Protein AF-A0A478FQE0-F1 (afdb_monomer_lite)

Foldseek 3Di:
DDPVVVVVLVVLQVVLVVLLVVLVVLLVVLVVLLVCCVPLVDQPPPDLVVLVVQLVVLVVLLVVLVVQLVVLVVVVVVPPDPDDDSSSVSSNSNSVSSNVSSVSSNVSSVVSNVSNVVLCVVCVVVVHDSVVSSVPPRRPPPDDD

Structure (mmCIF, N/CA/C/O backbone):
data_AF-A0A478FQE0-F1
#
_entry.id   AF-A0A478FQE0-F1
#
loop_
_atom_site.group_PDB
_atom_site.id
_atom_site.type_symbol
_atom_site.label_atom_id
_atom_site.label_alt_id
_atom_site.label_comp_id
_atom_site.label_asym_id
_atom_site.label_entity_id
_atom_site.label_seq_id
_atom_site.pdbx_PDB_ins_code
_atom_site.Cartn_x
_atom_site.Cartn_y
_atom_site.Cartn_z
_atom_site.occupancy
_atom_site.B_iso_or_equiv
_atom_site.auth_seq_id
_atom_site.auth_comp_id
_atom_site.auth_asym_id
_atom_site.auth_atom_id
_atom_site.pdbx_PDB_model_num
ATOM 1 N N . MET A 1 1 ? 17.174 6.474 -39.239 1.00 52.34 1 MET A N 1
ATOM 2 C CA . MET A 1 1 ? 16.495 5.944 -38.035 1.00 52.34 1 MET A CA 1
ATOM 3 C C . MET A 1 1 ? 15.071 5.594 -38.456 1.00 52.34 1 MET A C 1
ATOM 5 O O . MET A 1 1 ? 14.433 6.445 -39.059 1.00 52.34 1 MET A O 1
ATOM 9 N N . SER A 1 2 ? 14.635 4.338 -38.310 1.00 52.94 2 SER A N 1
ATOM 10 C CA . SER A 1 2 ? 13.333 3.867 -38.825 1.00 52.94 2 SER A CA 1
ATOM 11 C C . SER A 1 2 ? 12.173 4.493 -38.040 1.00 52.94 2 SER A C 1
ATOM 13 O O . SER A 1 2 ? 12.250 4.564 -36.816 1.00 52.94 2 SER A O 1
ATOM 15 N N . THR A 1 3 ? 11.093 4.897 -38.715 1.00 58.12 3 THR A N 1
ATOM 16 C CA . THR A 1 3 ? 9.843 5.413 -38.113 1.00 58.12 3 THR A CA 1
ATOM 17 C C . THR A 1 3 ? 9.246 4.474 -37.055 1.00 58.12 3 THR A C 1
ATOM 19 O O . THR A 1 3 ? 8.588 4.936 -36.124 1.00 58.12 3 THR A O 1
ATOM 22 N N . ALA A 1 4 ? 9.531 3.170 -37.142 1.00 58.75 4 ALA A N 1
ATOM 23 C CA . ALA A 1 4 ? 9.143 2.178 -36.139 1.00 58.75 4 ALA A CA 1
ATOM 24 C C . ALA A 1 4 ? 9.823 2.396 -34.771 1.00 58.75 4 ALA A C 1
ATOM 26 O O . ALA A 1 4 ? 9.200 2.163 -33.736 1.00 58.75 4 ALA A O 1
ATOM 27 N N . ASN A 1 5 ? 11.065 2.896 -34.748 1.00 62.12 5 ASN A N 1
ATOM 28 C CA . ASN A 1 5 ? 11.788 3.162 -33.499 1.00 62.12 5 ASN A CA 1
ATOM 29 C C . ASN A 1 5 ? 11.197 4.374 -32.766 1.00 62.12 5 ASN A C 1
ATOM 31 O O . ASN A 1 5 ? 11.048 4.342 -31.550 1.00 62.12 5 ASN A O 1
ATOM 35 N N . THR A 1 6 ? 10.771 5.402 -33.505 1.00 69.38 6 THR A N 1
ATOM 36 C CA . THR A 1 6 ? 10.147 6.603 -32.931 1.00 69.38 6 THR A CA 1
ATOM 37 C C . THR A 1 6 ? 8.767 6.304 -32.338 1.00 69.38 6 THR A C 1
ATOM 39 O O . THR A 1 6 ? 8.437 6.796 -31.262 1.00 69.38 6 THR A O 1
ATOM 42 N N . ALA A 1 7 ? 7.964 5.457 -32.992 1.00 71.75 7 ALA A N 1
ATOM 43 C CA . ALA A 1 7 ? 6.661 5.049 -32.465 1.00 71.75 7 ALA A CA 1
ATOM 44 C C . ALA A 1 7 ? 6.789 4.242 -31.159 1.00 71.75 7 ALA A C 1
ATOM 46 O O . ALA A 1 7 ? 6.052 4.490 -30.206 1.00 71.75 7 ALA A O 1
ATOM 47 N N . ALA A 1 8 ? 7.752 3.317 -31.090 1.00 69.19 8 ALA A N 1
ATOM 48 C CA . ALA A 1 8 ? 8.017 2.527 -29.889 1.00 69.19 8 ALA A CA 1
ATOM 49 C C . ALA A 1 8 ? 8.495 3.393 -28.708 1.00 69.19 8 ALA A C 1
ATOM 51 O O . ALA A 1 8 ? 8.046 3.198 -27.579 1.00 69.19 8 ALA A O 1
ATOM 52 N N . GLU A 1 9 ? 9.356 4.381 -28.962 1.00 69.12 9 GLU A N 1
ATOM 53 C CA . GLU A 1 9 ? 9.826 5.326 -27.940 1.00 69.12 9 GLU A CA 1
ATOM 54 C C . GLU A 1 9 ? 8.681 6.185 -27.384 1.00 69.12 9 GLU A C 1
ATOM 56 O O . GLU A 1 9 ? 8.522 6.293 -26.166 1.00 69.12 9 GLU A O 1
ATOM 61 N N . VAL A 1 10 ? 7.826 6.733 -28.256 1.00 77.19 10 VAL A N 1
ATOM 62 C CA . VAL A 1 10 ? 6.657 7.532 -27.846 1.00 77.19 10 VAL A CA 1
ATOM 63 C C . VAL A 1 10 ? 5.679 6.703 -27.010 1.00 77.19 10 VAL A C 1
ATOM 65 O O . VAL A 1 10 ? 5.227 7.166 -25.961 1.00 77.19 10 VAL A O 1
ATOM 68 N N . LEU A 1 11 ? 5.388 5.463 -27.416 1.00 76.56 11 LEU A N 1
ATOM 69 C CA . LEU A 1 11 ? 4.536 4.553 -26.642 1.00 76.56 11 LEU A CA 1
ATOM 70 C C . LEU A 1 11 ? 5.146 4.216 -25.275 1.00 76.56 11 LEU A C 1
ATOM 72 O O . LEU A 1 11 ? 4.424 4.178 -24.279 1.00 76.56 11 LEU A O 1
ATOM 76 N N . GLY A 1 12 ? 6.468 4.032 -25.207 1.00 73.31 12 GLY A N 1
ATOM 77 C CA . GLY A 1 12 ? 7.186 3.815 -23.952 1.00 73.31 12 GLY A CA 1
ATOM 78 C C . GLY A 1 12 ? 7.024 4.986 -22.981 1.00 73.31 12 GLY A C 1
ATOM 79 O O . GLY A 1 12 ? 6.656 4.782 -21.825 1.00 73.31 12 GLY A O 1
ATOM 80 N N . HIS A 1 13 ? 7.220 6.221 -23.449 1.00 77.38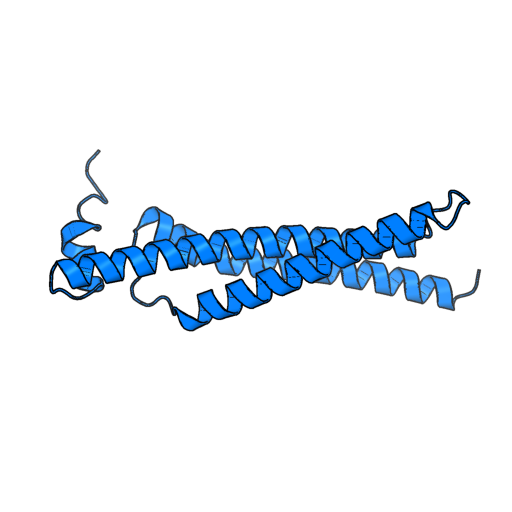 13 HIS A N 1
ATOM 81 C CA . HIS A 1 13 ? 7.037 7.418 -22.622 1.00 77.38 13 HIS A CA 1
ATOM 82 C C . HIS A 1 13 ? 5.583 7.618 -22.174 1.00 77.38 13 HIS A C 1
ATOM 84 O O . HIS A 1 13 ? 5.349 7.947 -21.009 1.00 77.38 13 HIS A O 1
ATOM 90 N N . LEU A 1 14 ? 4.610 7.376 -23.059 1.00 81.81 14 LEU A N 1
ATOM 91 C CA . LEU A 1 14 ? 3.185 7.436 -22.718 1.00 81.81 14 LEU A CA 1
ATOM 92 C C . LEU A 1 14 ? 2.816 6.397 -21.655 1.00 81.81 14 LEU A C 1
ATOM 94 O O . LEU A 1 14 ? 2.142 6.735 -20.684 1.00 81.81 14 LEU A O 1
ATOM 98 N N . SER A 1 15 ? 3.300 5.161 -21.790 1.00 79.00 15 SER A N 1
ATOM 99 C CA . SER A 1 15 ? 3.075 4.096 -20.808 1.00 79.00 15 SER A CA 1
ATOM 100 C C . SER A 1 15 ? 3.641 4.460 -19.433 1.00 79.00 15 SER A C 1
ATOM 102 O O . SER A 1 15 ? 2.952 4.315 -18.419 1.00 79.00 15 SER A O 1
ATOM 104 N N . THR A 1 16 ? 4.869 4.990 -19.376 1.00 80.56 16 THR A N 1
ATOM 105 C CA . THR A 1 16 ? 5.467 5.468 -18.120 1.00 80.56 16 THR A CA 1
ATOM 106 C C . THR A 1 16 ? 4.647 6.611 -17.521 1.00 80.56 16 THR A C 1
ATOM 108 O O . THR A 1 16 ? 4.328 6.570 -16.334 1.00 80.56 16 THR A O 1
ATOM 111 N N . GLY A 1 17 ? 4.237 7.595 -18.329 1.00 81.00 17 GLY A N 1
ATOM 112 C CA . GLY A 1 17 ? 3.415 8.721 -17.875 1.00 81.00 17 GLY A CA 1
ATOM 113 C C . GLY A 1 17 ? 2.061 8.285 -17.306 1.00 81.00 17 GLY A C 1
ATOM 114 O O . GLY A 1 17 ? 1.691 8.693 -16.206 1.00 81.00 17 GLY A O 1
ATOM 115 N N . LEU A 1 18 ? 1.350 7.396 -18.003 1.00 86.44 18 LEU A N 1
ATOM 116 C CA . LEU A 1 18 ? 0.084 6.830 -17.527 1.00 86.44 18 LEU A CA 1
ATOM 117 C C . LEU A 1 18 ? 0.269 6.017 -16.242 1.00 86.44 18 LEU A C 1
ATOM 119 O O . LEU A 1 18 ? -0.556 6.115 -15.335 1.00 86.44 18 LEU A O 1
ATOM 123 N N . SER A 1 19 ? 1.371 5.272 -16.128 1.00 82.62 19 SER A N 1
ATOM 124 C CA . SER A 1 19 ? 1.697 4.510 -14.918 1.00 82.62 19 SER A CA 1
ATOM 125 C C . SER A 1 19 ? 1.933 5.425 -13.715 1.00 82.62 19 SER A C 1
ATOM 127 O O . SER A 1 19 ? 1.460 5.120 -12.624 1.00 82.62 19 SER A O 1
ATOM 129 N N . VAL A 1 20 ? 2.596 6.573 -13.905 1.00 84.25 20 VAL A N 1
ATOM 130 C CA . VAL A 1 20 ? 2.787 7.596 -12.858 1.00 84.25 20 VAL A CA 1
ATOM 131 C C . VAL A 1 20 ? 1.452 8.211 -12.430 1.00 84.25 20 VAL A C 1
ATOM 133 O O . VAL A 1 20 ? 1.199 8.361 -11.236 1.00 84.25 20 VAL A O 1
ATOM 136 N N . ILE A 1 21 ? 0.569 8.533 -13.377 1.00 87.94 21 ILE A N 1
ATOM 137 C CA . ILE A 1 21 ? -0.759 9.079 -13.061 1.00 87.94 21 ILE A CA 1
ATOM 138 C C . ILE A 1 21 ? -1.587 8.053 -12.277 1.00 87.94 21 ILE A C 1
ATOM 140 O O . ILE A 1 21 ? -2.138 8.380 -11.226 1.00 87.94 21 ILE A O 1
ATOM 144 N N . ALA A 1 22 ? -1.626 6.800 -12.740 1.00 85.69 22 ALA A N 1
ATOM 145 C CA . ALA A 1 22 ? -2.315 5.713 -12.047 1.00 85.69 22 ALA A CA 1
ATOM 146 C C . ALA A 1 22 ? -1.767 5.515 -10.627 1.00 85.69 22 ALA A C 1
ATOM 148 O O . ALA A 1 22 ? -2.530 5.378 -9.674 1.00 85.69 22 ALA A O 1
ATOM 149 N N . ALA A 1 23 ? -0.448 5.578 -10.469 1.00 84.06 23 ALA A N 1
ATOM 150 C CA . ALA A 1 23 ? 0.235 5.526 -9.187 1.00 84.06 23 ALA A CA 1
ATOM 151 C C . ALA A 1 23 ? -0.204 6.631 -8.214 1.00 84.06 23 ALA A C 1
ATOM 153 O O . ALA A 1 23 ? -0.504 6.343 -7.054 1.00 84.06 23 ALA A O 1
ATOM 154 N N . ILE A 1 24 ? -0.273 7.883 -8.675 1.00 86.31 24 ILE A N 1
ATOM 155 C CA . ILE A 1 24 ? -0.728 9.018 -7.858 1.00 86.31 24 ILE A CA 1
ATOM 156 C C . ILE A 1 24 ? -2.179 8.809 -7.414 1.00 86.31 24 ILE A C 1
ATOM 158 O O . ILE A 1 24 ? -2.493 9.024 -6.244 1.00 86.31 24 ILE A O 1
ATOM 162 N N . ILE A 1 25 ? -3.049 8.350 -8.318 1.00 88.19 25 ILE A N 1
ATOM 163 C CA . ILE A 1 25 ? -4.458 8.070 -8.012 1.00 88.19 25 ILE A CA 1
ATOM 164 C C . ILE A 1 25 ? -4.575 6.945 -6.978 1.00 88.19 25 ILE A C 1
ATOM 166 O O . ILE A 1 25 ? -5.313 7.086 -6.005 1.00 88.19 25 ILE A O 1
ATOM 170 N N . LEU A 1 26 ? -3.823 5.855 -7.149 1.00 84.44 26 LEU A N 1
ATOM 171 C CA . LEU A 1 26 ? -3.826 4.721 -6.223 1.00 84.44 26 LEU A CA 1
ATOM 172 C C . LEU A 1 26 ? -3.341 5.128 -4.829 1.00 84.44 26 LEU A C 1
ATOM 174 O O . LEU A 1 26 ? -4.002 4.805 -3.846 1.00 84.44 26 LEU A O 1
ATOM 178 N N . ILE A 1 27 ? -2.247 5.890 -4.724 1.00 84.75 27 ILE A N 1
ATOM 179 C CA . ILE A 1 27 ? -1.800 6.439 -3.433 1.00 84.75 27 ILE A CA 1
ATOM 180 C C . ILE A 1 27 ? -2.882 7.357 -2.856 1.00 84.75 27 ILE A C 1
ATOM 182 O O . ILE A 1 27 ? -3.234 7.225 -1.685 1.00 84.75 27 ILE A O 1
ATOM 186 N N . GLY A 1 28 ? -3.447 8.245 -3.676 1.00 85.00 28 GLY A N 1
ATOM 187 C CA . GLY A 1 28 ? -4.522 9.154 -3.290 1.00 85.00 28 GLY A CA 1
ATOM 188 C C . GLY A 1 28 ? -5.745 8.435 -2.720 1.00 85.00 28 GLY A C 1
ATOM 189 O O . GLY A 1 28 ? -6.315 8.911 -1.746 1.00 85.00 28 GLY A O 1
ATOM 190 N N . ALA A 1 29 ? -6.102 7.263 -3.247 1.00 85.50 29 ALA A N 1
ATOM 191 C CA . ALA A 1 29 ? -7.205 6.446 -2.741 1.00 85.50 29 ALA A CA 1
ATOM 192 C C . ALA A 1 29 ? -6.907 5.793 -1.376 1.00 85.50 29 ALA A C 1
ATOM 194 O O . ALA A 1 29 ? -7.826 5.547 -0.596 1.00 85.50 29 ALA A O 1
ATOM 195 N N . LEU A 1 30 ? -5.634 5.539 -1.057 1.00 85.06 30 LEU A N 1
ATOM 196 C CA . LEU A 1 30 ? -5.209 4.939 0.215 1.00 85.06 30 LEU A CA 1
ATOM 197 C C . LEU A 1 30 ? -5.029 5.969 1.337 1.00 85.06 30 LEU A C 1
ATOM 199 O O . LEU A 1 30 ? -5.063 5.613 2.517 1.00 85.06 30 LEU A O 1
ATOM 203 N N . LEU A 1 31 ? -4.830 7.244 0.994 1.00 87.94 31 LEU A N 1
ATOM 204 C CA . LEU A 1 31 ? -4.605 8.305 1.976 1.00 87.94 31 LEU A CA 1
ATOM 205 C C . LEU A 1 31 ? -5.814 8.567 2.894 1.00 87.94 31 LEU A C 1
ATOM 207 O O . LEU A 1 31 ? -5.580 8.672 4.099 1.00 87.94 31 LEU A O 1
ATOM 211 N N . PRO A 1 32 ? -7.075 8.653 2.417 1.00 88.19 32 PRO A N 1
ATOM 212 C CA . PRO A 1 32 ? -8.231 8.858 3.289 1.00 88.19 32 PRO A CA 1
ATOM 213 C C . PRO A 1 32 ? -8.358 7.808 4.404 1.00 88.19 32 PRO A C 1
ATOM 215 O O . PRO A 1 32 ? -8.276 8.205 5.567 1.00 88.19 32 PRO A O 1
ATOM 218 N N . PRO A 1 33 ? -8.427 6.485 4.122 1.00 85.25 33 PRO A N 1
ATOM 219 C CA . PRO A 1 33 ? -8.536 5.491 5.191 1.00 85.25 33 PRO A CA 1
ATOM 220 C C . PRO A 1 33 ? -7.309 5.498 6.111 1.00 85.25 33 PRO A C 1
ATOM 222 O O . PRO A 1 33 ? -7.438 5.297 7.318 1.00 85.25 33 PRO A O 1
ATOM 225 N N . TYR A 1 34 ? -6.116 5.790 5.585 1.00 88.88 34 TYR A N 1
ATOM 226 C CA . TYR A 1 34 ? -4.924 5.968 6.411 1.00 88.88 34 TYR A CA 1
ATOM 227 C C . TYR A 1 34 ? -5.055 7.137 7.393 1.00 88.88 34 TYR A C 1
ATOM 229 O O . TYR A 1 34 ? -4.773 6.973 8.582 1.00 88.88 34 TYR A O 1
ATOM 237 N N . PHE A 1 35 ? -5.463 8.319 6.924 1.00 88.62 35 PHE A N 1
ATOM 238 C CA . PHE A 1 35 ? -5.608 9.497 7.776 1.00 88.62 35 PHE A CA 1
ATOM 239 C C . PHE A 1 35 ? -6.752 9.343 8.772 1.00 88.62 35 PHE A C 1
ATOM 241 O O . PHE A 1 35 ? -6.583 9.745 9.928 1.00 88.62 35 PHE A O 1
ATOM 248 N N . ASP A 1 36 ? -7.849 8.709 8.368 1.00 86.19 36 ASP A N 1
ATOM 249 C CA . ASP A 1 36 ? -8.971 8.399 9.246 1.00 86.19 36 ASP A CA 1
ATOM 250 C C . ASP A 1 36 ? -8.517 7.483 10.379 1.00 86.19 36 ASP A C 1
ATOM 252 O O . ASP A 1 36 ? -8.647 7.851 11.548 1.00 86.19 36 ASP A O 1
ATOM 256 N N . VAL A 1 37 ? -7.862 6.359 10.073 1.00 88.81 37 VAL A N 1
ATOM 257 C CA . VAL A 1 37 ? -7.316 5.442 11.089 1.00 88.81 37 VAL A CA 1
ATOM 258 C C . VAL A 1 37 ? -6.251 6.132 11.939 1.00 88.81 37 VAL A C 1
ATOM 260 O O . VAL A 1 37 ? -6.208 5.962 13.157 1.00 88.81 37 VAL A O 1
ATOM 263 N N . LYS A 1 38 ? -5.378 6.945 11.338 1.00 87.75 38 LYS A N 1
ATOM 264 C CA . LYS A 1 38 ? -4.303 7.630 12.064 1.00 87.75 38 LYS A CA 1
ATOM 265 C C . LYS A 1 38 ? -4.852 8.606 13.104 1.00 87.75 38 LYS A C 1
ATOM 267 O O . LYS A 1 38 ? -4.343 8.594 14.231 1.00 87.75 38 LYS A O 1
ATOM 272 N N . ARG A 1 39 ? -5.842 9.425 12.723 1.00 86.56 39 ARG A N 1
ATOM 273 C CA . ARG A 1 39 ? -6.449 10.477 13.557 1.00 86.56 39 ARG A CA 1
ATOM 274 C C . ARG A 1 39 ? -7.468 9.918 14.535 1.00 86.56 39 ARG A C 1
ATOM 276 O O . ARG A 1 39 ? -7.346 10.146 15.729 1.00 86.56 39 ARG A O 1
ATOM 283 N N . SER A 1 40 ? -8.457 9.195 14.026 1.00 84.62 40 SER A N 1
ATOM 284 C CA . SER A 1 40 ? -9.593 8.746 14.828 1.00 84.62 40 SER A CA 1
ATOM 285 C C . SER A 1 40 ? -9.325 7.430 15.547 1.00 84.62 40 SER A C 1
ATOM 287 O O . SER A 1 40 ? -10.044 7.115 16.482 1.00 84.62 40 SER A O 1
ATOM 289 N N . LYS A 1 41 ? -8.327 6.639 15.121 1.00 86.12 41 LYS A N 1
ATOM 290 C CA . LYS A 1 41 ? -8.152 5.227 15.524 1.00 86.12 41 LYS A CA 1
ATOM 291 C C . LYS A 1 41 ? -9.343 4.333 15.170 1.00 86.12 41 LYS A C 1
ATOM 293 O O . LYS A 1 41 ? -9.377 3.185 15.606 1.00 86.12 41 LYS A O 1
ATOM 298 N N . MET A 1 42 ? -10.298 4.837 14.389 1.00 85.12 42 MET A N 1
ATOM 299 C CA . MET A 1 42 ? -11.469 4.100 13.943 1.00 85.12 42 MET A CA 1
ATOM 300 C C . MET A 1 42 ? -11.055 3.086 12.885 1.00 85.12 42 MET A C 1
ATOM 302 O O . MET A 1 42 ? -10.443 3.446 11.882 1.00 85.12 42 MET A O 1
ATOM 306 N N . THR A 1 43 ? -11.386 1.820 13.118 1.00 86.81 43 THR A N 1
ATOM 307 C CA . THR A 1 43 ? -11.047 0.715 12.209 1.00 86.81 43 THR A CA 1
ATOM 308 C C . THR A 1 43 ? -12.246 -0.162 11.851 1.00 86.81 43 THR A C 1
ATOM 310 O O . THR A 1 43 ? -12.160 -0.959 10.916 1.00 86.81 43 THR A O 1
ATOM 313 N N . PHE A 1 44 ? -13.390 0.019 12.519 1.00 81.75 44 PHE A N 1
ATOM 314 C CA . PHE A 1 44 ? -14.621 -0.675 12.157 1.00 81.75 44 PHE A CA 1
ATOM 315 C C . PHE A 1 44 ? -15.134 -0.180 10.793 1.00 81.75 44 PHE A C 1
ATOM 317 O O . PHE A 1 44 ? -15.073 1.008 10.487 1.00 81.75 44 PHE A O 1
ATOM 324 N N . GLY A 1 45 ? -15.608 -1.099 9.948 1.00 81.88 45 GLY A N 1
ATOM 325 C CA . GLY A 1 45 ? -16.038 -0.809 8.568 1.00 81.88 45 GLY A CA 1
ATOM 326 C C . GLY A 1 45 ? -14.935 -0.916 7.506 1.00 81.88 45 GLY A C 1
ATOM 327 O O . GLY A 1 45 ? -15.234 -0.962 6.317 1.00 81.88 45 GLY A O 1
ATOM 328 N N . ILE A 1 46 ? -13.668 -1.035 7.909 1.00 84.81 46 ILE A N 1
ATOM 329 C CA . ILE A 1 46 ? -12.558 -1.338 6.994 1.00 84.81 46 ILE A CA 1
ATOM 330 C C . ILE A 1 46 ? -12.589 -2.836 6.664 1.00 84.81 46 ILE A C 1
ATOM 332 O O . ILE A 1 46 ? -12.736 -3.644 7.572 1.00 84.81 46 ILE A O 1
ATOM 336 N N . SER A 1 47 ? -12.447 -3.248 5.403 1.00 85.25 47 SER A N 1
ATOM 337 C CA . SER A 1 47 ? -12.394 -4.680 5.044 1.00 85.25 47 SER A CA 1
ATOM 338 C C . SER A 1 47 ? -10.986 -5.259 5.241 1.00 85.25 47 SER A C 1
ATOM 340 O O . SER A 1 47 ? -10.036 -4.785 4.624 1.00 85.25 47 SER A O 1
ATOM 342 N N . ASP A 1 48 ? -10.840 -6.298 6.073 1.00 83.62 48 ASP A N 1
ATOM 343 C CA . ASP A 1 48 ? -9.538 -6.961 6.292 1.00 83.62 48 ASP A CA 1
ATOM 344 C C . ASP A 1 48 ? -9.023 -7.620 5.017 1.00 83.62 48 ASP A C 1
ATOM 346 O O . ASP A 1 48 ? -7.846 -7.498 4.685 1.00 83.62 48 ASP A O 1
ATOM 350 N N . GLU A 1 49 ? -9.917 -8.303 4.302 1.00 85.38 49 GLU A N 1
ATOM 351 C CA . GLU A 1 49 ? -9.601 -9.037 3.079 1.00 85.38 49 GLU A CA 1
ATOM 352 C C . GLU A 1 49 ? -9.089 -8.093 1.997 1.00 85.38 49 GLU A C 1
ATOM 354 O O . GLU A 1 49 ? -8.049 -8.355 1.396 1.00 85.38 49 GLU A O 1
ATOM 359 N N . PHE A 1 50 ? -9.755 -6.947 1.815 1.00 84.88 50 PHE A N 1
ATOM 360 C CA . PHE A 1 50 ? -9.335 -5.947 0.840 1.00 84.88 50 PHE A CA 1
ATOM 361 C C . PHE A 1 50 ? -7.904 -5.472 1.110 1.00 84.88 50 PHE A C 1
ATOM 363 O O . PHE A 1 50 ? -7.043 -5.584 0.239 1.00 84.88 50 PHE A O 1
ATOM 370 N N . PHE A 1 51 ? -7.619 -4.996 2.327 1.00 83.88 51 PHE A N 1
ATOM 371 C CA . PHE A 1 51 ? -6.292 -4.473 2.655 1.00 83.88 51 PHE A CA 1
ATOM 372 C C . PHE A 1 51 ? -5.223 -5.571 2.682 1.00 83.88 51 PHE A C 1
ATOM 374 O O . PHE A 1 51 ? -4.065 -5.297 2.360 1.00 83.88 51 PHE A O 1
ATOM 381 N N . LEU A 1 52 ? -5.578 -6.813 3.028 1.00 85.25 52 LEU A N 1
ATOM 382 C CA . LEU A 1 52 ? -4.657 -7.949 3.014 1.00 85.25 52 LEU A CA 1
ATOM 383 C C . LEU A 1 52 ? -4.272 -8.340 1.583 1.00 85.25 52 LEU A C 1
ATOM 385 O O . LEU A 1 52 ? -3.083 -8.380 1.269 1.00 85.25 52 LEU A O 1
ATOM 389 N N . TYR A 1 53 ? -5.249 -8.586 0.706 1.00 87.12 53 TYR A N 1
ATOM 390 C CA . TYR A 1 53 ? -4.987 -8.937 -0.693 1.00 87.12 53 TYR A CA 1
ATOM 391 C C . TYR A 1 53 ? -4.277 -7.810 -1.431 1.00 87.12 53 TYR A C 1
ATOM 393 O O . TYR A 1 53 ? -3.330 -8.060 -2.176 1.00 87.12 53 TYR A O 1
ATOM 401 N N . PHE A 1 54 ? -4.667 -6.565 -1.165 1.00 85.81 54 PHE A N 1
ATOM 402 C CA . PHE A 1 54 ? -4.016 -5.404 -1.749 1.00 85.81 54 PHE A CA 1
ATOM 403 C C . PHE A 1 54 ? -2.568 -5.238 -1.238 1.00 85.81 54 PHE A C 1
ATOM 405 O O . PHE A 1 54 ? -1.681 -4.908 -2.022 1.00 85.81 54 PHE A O 1
ATOM 412 N N . SER A 1 55 ? -2.277 -5.577 0.028 1.00 85.81 55 SER A N 1
ATOM 413 C CA . SER A 1 55 ? -0.894 -5.639 0.545 1.00 85.81 55 SER A CA 1
ATOM 414 C C . SER A 1 55 ? -0.053 -6.703 -0.156 1.00 85.81 55 SER A C 1
ATOM 416 O O . SER A 1 55 ? 1.080 -6.421 -0.538 1.00 85.81 55 SER A O 1
ATOM 418 N N . PHE A 1 56 ? -0.591 -7.914 -0.337 1.00 88.69 56 PHE A N 1
ATOM 419 C CA . PHE A 1 56 ? 0.116 -8.984 -1.045 1.00 88.69 56 PHE A CA 1
ATOM 420 C C . PHE A 1 56 ? 0.370 -8.615 -2.505 1.00 88.69 56 PHE A C 1
ATOM 422 O O . PHE A 1 56 ? 1.500 -8.735 -2.971 1.00 88.69 56 PHE A O 1
ATOM 429 N N . GLY A 1 57 ? -0.647 -8.105 -3.205 1.00 87.00 57 GLY A N 1
ATOM 430 C CA . GLY A 1 57 ? -0.509 -7.631 -4.581 1.00 87.00 57 GLY A CA 1
ATOM 431 C C . GLY A 1 57 ? 0.568 -6.554 -4.706 1.00 87.00 57 GLY A C 1
ATOM 432 O O . GLY A 1 57 ? 1.455 -6.669 -5.550 1.00 87.00 57 GLY A O 1
ATOM 433 N N . ALA A 1 58 ? 0.561 -5.562 -3.810 1.00 87.69 58 ALA A N 1
ATOM 434 C CA . ALA A 1 58 ? 1.588 -4.528 -3.782 1.00 87.69 58 ALA A CA 1
ATOM 435 C C . ALA A 1 58 ? 2.986 -5.107 -3.498 1.00 87.69 58 ALA A C 1
ATOM 437 O O . ALA A 1 58 ? 3.945 -4.739 -4.168 1.00 87.69 58 ALA A O 1
ATOM 438 N N . ALA A 1 59 ? 3.124 -6.056 -2.569 1.00 88.69 59 ALA A N 1
ATOM 439 C CA . ALA A 1 59 ? 4.408 -6.695 -2.278 1.00 88.69 59 ALA A CA 1
ATOM 440 C C . ALA A 1 59 ? 4.966 -7.477 -3.483 1.00 88.69 59 ALA A C 1
ATOM 442 O O . ALA A 1 59 ? 6.153 -7.363 -3.789 1.00 88.69 59 ALA A O 1
ATOM 443 N N . PHE A 1 60 ? 4.122 -8.219 -4.208 1.00 90.56 60 PHE A N 1
ATOM 444 C CA . PHE A 1 60 ? 4.536 -8.918 -5.430 1.00 90.56 60 PHE A CA 1
ATOM 445 C C . PHE A 1 60 ? 4.916 -7.947 -6.549 1.00 90.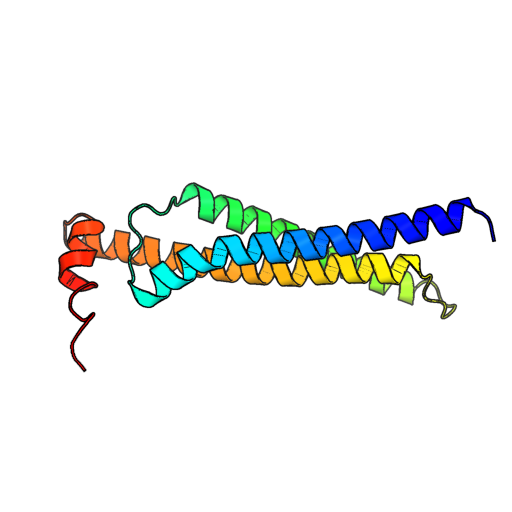56 60 PHE A C 1
ATOM 447 O O . PHE A 1 60 ? 5.932 -8.150 -7.209 1.00 90.56 60 PHE A O 1
ATOM 454 N N . MET A 1 61 ? 4.159 -6.864 -6.734 1.00 87.44 61 MET A N 1
ATOM 455 C CA . MET A 1 61 ? 4.484 -5.824 -7.716 1.00 87.44 61 MET A CA 1
ATOM 456 C C . MET A 1 61 ? 5.773 -5.077 -7.360 1.00 87.44 61 MET A C 1
ATOM 458 O O . MET A 1 61 ? 6.556 -4.742 -8.249 1.00 87.44 61 MET A O 1
ATOM 462 N N . TRP A 1 62 ? 6.028 -4.857 -6.069 1.00 89.06 62 TRP A N 1
ATOM 463 C CA . TRP A 1 62 ? 7.285 -4.304 -5.574 1.00 89.06 62 TRP A CA 1
ATOM 464 C C . TRP A 1 62 ? 8.462 -5.234 -5.880 1.00 89.06 62 TRP A C 1
ATOM 466 O O . TRP A 1 62 ? 9.459 -4.786 -6.441 1.00 89.06 62 TRP A O 1
ATOM 476 N N . LEU A 1 63 ? 8.331 -6.533 -5.586 1.00 89.06 63 LEU A N 1
ATOM 477 C CA . LEU A 1 63 ? 9.364 -7.526 -5.884 1.00 89.06 63 LEU A CA 1
ATOM 478 C C . LEU A 1 63 ? 9.618 -7.641 -7.393 1.00 89.06 63 LEU A C 1
ATOM 480 O O . LEU A 1 63 ? 10.769 -7.660 -7.817 1.00 89.06 63 LEU A O 1
ATOM 484 N N . ASN A 1 64 ? 8.560 -7.657 -8.205 1.00 85.56 64 ASN A N 1
ATOM 485 C CA . ASN A 1 64 ? 8.664 -7.663 -9.662 1.00 85.56 64 ASN A CA 1
ATOM 486 C C . ASN A 1 64 ? 9.448 -6.445 -10.175 1.00 85.56 64 ASN A C 1
ATOM 488 O O . ASN A 1 64 ? 10.374 -6.585 -10.970 1.00 85.56 64 ASN A O 1
ATOM 492 N N . ALA A 1 65 ? 9.128 -5.249 -9.677 1.00 87.19 65 ALA A N 1
ATOM 493 C CA . ALA A 1 65 ? 9.841 -4.035 -10.056 1.00 87.19 65 ALA A CA 1
ATOM 494 C C . ALA A 1 65 ? 11.299 -4.031 -9.564 1.00 87.19 65 ALA A C 1
ATOM 496 O O . ALA A 1 65 ? 12.183 -3.567 -10.280 1.00 87.19 65 ALA A O 1
ATOM 497 N N . PHE A 1 66 ? 11.570 -4.590 -8.382 1.00 88.88 66 PHE A N 1
ATOM 498 C CA . PHE A 1 66 ? 12.925 -4.747 -7.851 1.00 88.88 66 PHE A CA 1
ATOM 499 C C . PHE A 1 66 ? 13.786 -5.647 -8.744 1.00 88.88 66 PHE A C 1
ATOM 501 O O . PHE A 1 66 ? 14.896 -5.264 -9.117 1.00 88.88 66 PHE A O 1
ATOM 508 N N . LEU A 1 67 ? 13.254 -6.807 -9.142 1.00 86.38 67 LEU A N 1
ATOM 509 C CA . LEU A 1 67 ? 13.923 -7.719 -10.070 1.00 86.38 67 LEU A CA 1
ATOM 510 C C . LEU A 1 67 ? 14.150 -7.064 -11.439 1.00 86.38 67 LEU A C 1
ATOM 512 O O . LEU A 1 67 ? 15.247 -7.175 -11.978 1.00 86.38 67 LEU A O 1
ATOM 516 N N . GLY A 1 68 ? 13.172 -6.308 -11.949 1.00 82.25 68 GLY A N 1
ATOM 517 C CA . GLY A 1 68 ? 13.302 -5.563 -13.206 1.00 82.25 68 GLY A CA 1
ATOM 518 C C . GLY A 1 68 ? 14.409 -4.501 -13.180 1.00 82.25 68 GLY A C 1
ATOM 519 O O . GLY A 1 68 ? 15.157 -4.368 -14.148 1.00 82.25 68 GLY A O 1
ATOM 520 N N . VAL A 1 69 ? 14.582 -3.777 -12.065 1.00 85.56 69 VAL A N 1
ATOM 521 C CA . VAL A 1 69 ? 15.708 -2.834 -11.898 1.00 85.56 69 VAL A CA 1
ATOM 522 C C . VAL A 1 69 ? 17.045 -3.571 -11.896 1.00 85.56 69 VAL A C 1
ATOM 524 O O . VAL A 1 69 ? 17.979 -3.138 -12.570 1.00 85.56 69 VAL A O 1
ATOM 527 N N . ILE A 1 70 ? 17.144 -4.685 -11.166 1.00 85.25 70 ILE A N 1
ATOM 528 C CA . ILE A 1 70 ? 18.363 -5.499 -11.115 1.00 85.25 70 ILE A CA 1
ATOM 529 C C . ILE A 1 70 ? 18.730 -6.009 -12.513 1.00 85.25 70 ILE A C 1
ATOM 531 O O . ILE A 1 70 ? 19.869 -5.832 -12.945 1.00 85.25 70 ILE A O 1
ATOM 535 N N . GLU A 1 71 ? 17.776 -6.591 -13.238 1.00 81.38 71 GLU A N 1
ATOM 536 C CA . GLU A 1 71 ? 17.976 -7.083 -14.604 1.00 81.38 71 GLU A CA 1
ATOM 537 C C . GLU A 1 71 ? 18.450 -5.971 -15.545 1.00 81.38 71 GLU A C 1
ATOM 539 O O . GLU A 1 71 ? 19.371 -6.181 -16.339 1.00 81.38 71 GLU A O 1
ATOM 544 N N . LEU A 1 72 ? 17.878 -4.769 -15.427 1.00 80.19 72 LEU A N 1
ATOM 545 C CA . LEU A 1 72 ? 18.282 -3.623 -16.235 1.00 80.19 72 LEU A CA 1
ATOM 546 C C . LEU A 1 72 ? 19.718 -3.182 -15.912 1.00 80.19 72 LEU A C 1
ATOM 548 O O . LEU A 1 72 ? 20.498 -2.919 -16.825 1.00 80.19 72 LEU A O 1
ATOM 552 N N . ILE A 1 73 ? 20.099 -3.163 -14.630 1.00 80.50 73 ILE A N 1
ATOM 553 C CA . ILE A 1 73 ? 21.469 -2.850 -14.194 1.00 80.50 73 ILE A CA 1
ATOM 554 C C . ILE A 1 73 ? 22.464 -3.887 -14.736 1.00 80.50 73 ILE A C 1
ATOM 556 O O . ILE A 1 73 ? 23.491 -3.503 -15.297 1.00 80.50 73 ILE A O 1
ATOM 560 N N . TYR A 1 74 ? 22.161 -5.185 -14.624 1.00 77.25 74 TYR A N 1
ATOM 561 C CA . TYR A 1 74 ? 23.012 -6.254 -15.163 1.00 77.25 74 TYR A CA 1
ATOM 562 C C . TYR A 1 74 ? 23.112 -6.207 -16.691 1.00 77.25 74 TYR A C 1
ATOM 564 O O . TYR A 1 74 ? 24.194 -6.358 -17.257 1.00 77.25 74 TYR A O 1
ATOM 572 N N . SER A 1 75 ? 22.003 -5.946 -17.380 1.00 73.31 75 SER A N 1
ATOM 573 C CA . SER A 1 75 ? 21.981 -5.824 -18.840 1.00 73.31 75 SER A CA 1
ATOM 574 C C . SER A 1 75 ? 22.829 -4.648 -19.331 1.00 73.31 75 SER A C 1
ATOM 576 O O . SER A 1 75 ? 23.478 -4.749 -20.374 1.00 73.31 75 SER A O 1
ATOM 578 N N . CYS A 1 76 ? 22.859 -3.550 -18.572 1.00 69.06 76 CYS A N 1
ATOM 579 C CA . CYS A 1 76 ? 23.700 -2.388 -18.847 1.00 69.06 76 CYS A CA 1
ATOM 580 C C . CYS A 1 76 ? 25.182 -2.623 -18.513 1.00 69.06 76 CYS A C 1
ATOM 582 O O . CYS A 1 76 ? 26.040 -2.064 -19.192 1.00 69.06 76 CYS A O 1
ATOM 584 N N . SER A 1 77 ? 25.506 -3.436 -17.501 1.00 68.44 77 SER A N 1
ATOM 585 C CA . SER A 1 77 ? 26.898 -3.706 -17.112 1.00 68.44 77 SER A CA 1
ATOM 586 C C . SER A 1 77 ? 27.591 -4.724 -18.022 1.00 68.44 77 SER A C 1
ATOM 588 O O . SER A 1 77 ? 28.783 -4.589 -18.292 1.00 68.44 77 SER A O 1
ATOM 590 N N . ILE A 1 78 ? 26.853 -5.713 -18.537 1.00 63.50 78 ILE A N 1
ATOM 591 C CA . ILE A 1 78 ? 27.385 -6.750 -19.437 1.00 63.50 78 ILE A CA 1
ATOM 592 C C . ILE A 1 78 ? 27.541 -6.222 -20.871 1.00 63.50 78 ILE A C 1
ATOM 594 O O . ILE A 1 78 ? 28.475 -6.607 -21.575 1.00 63.50 78 ILE A O 1
ATOM 598 N N . LYS A 1 79 ? 26.670 -5.305 -21.317 1.00 58.06 79 LYS A N 1
ATOM 599 C CA . LYS A 1 79 ? 26.806 -4.625 -22.615 1.00 58.06 79 LYS A CA 1
ATOM 600 C C . LYS A 1 79 ? 27.791 -3.458 -22.497 1.00 58.06 79 LYS A C 1
ATOM 602 O O . LYS A 1 79 ? 27.409 -2.290 -22.487 1.00 58.06 79 LYS A O 1
ATOM 607 N N . SER A 1 80 ? 29.077 -3.783 -22.404 1.00 47.38 80 SER A N 1
ATOM 608 C CA . SER A 1 80 ? 30.184 -2.826 -22.456 1.00 47.38 80 SER A CA 1
ATOM 609 C C . SER A 1 80 ? 30.177 -2.040 -23.778 1.00 47.38 80 SER A C 1
ATOM 611 O O . SER A 1 80 ? 30.660 -2.480 -24.815 1.00 47.38 80 SER A O 1
ATOM 613 N N . GLY A 1 81 ? 29.583 -0.847 -23.730 1.00 49.03 81 GLY A N 1
ATOM 614 C CA . GLY A 1 81 ? 29.539 0.108 -24.842 1.00 49.03 81 GLY A CA 1
ATOM 615 C C . GLY A 1 81 ? 28.936 1.476 -24.500 1.00 49.03 81 GLY A C 1
ATOM 616 O O . GLY A 1 81 ? 28.742 2.289 -25.396 1.00 49.03 81 GLY A O 1
ATOM 617 N N . GLY A 1 82 ? 28.620 1.746 -23.225 1.00 49.59 82 GLY A N 1
ATOM 618 C CA . GLY A 1 82 ? 28.352 3.094 -22.699 1.00 49.59 82 GLY A CA 1
ATOM 619 C C . GLY A 1 82 ? 27.103 3.829 -23.207 1.00 49.59 82 GLY A C 1
ATOM 620 O O . GLY A 1 82 ? 26.858 4.947 -22.762 1.00 49.59 82 GLY A O 1
ATOM 621 N N . SER A 1 83 ? 26.298 3.250 -24.100 1.00 50.00 83 SER A N 1
ATOM 622 C CA . SER A 1 83 ? 25.112 3.926 -24.633 1.00 50.00 83 SER A CA 1
ATOM 623 C C . SER A 1 83 ? 23.843 3.460 -23.923 1.00 50.00 83 SER A C 1
ATOM 625 O O . SER A 1 83 ? 23.358 2.346 -24.128 1.00 50.00 83 SER A O 1
ATOM 627 N N . TRP A 1 84 ? 23.298 4.333 -23.072 1.00 56.28 84 TRP A N 1
ATOM 628 C CA . TRP A 1 84 ? 21.924 4.215 -22.595 1.00 56.28 84 TRP A CA 1
ATOM 629 C C . TRP A 1 84 ? 20.992 4.414 -23.793 1.00 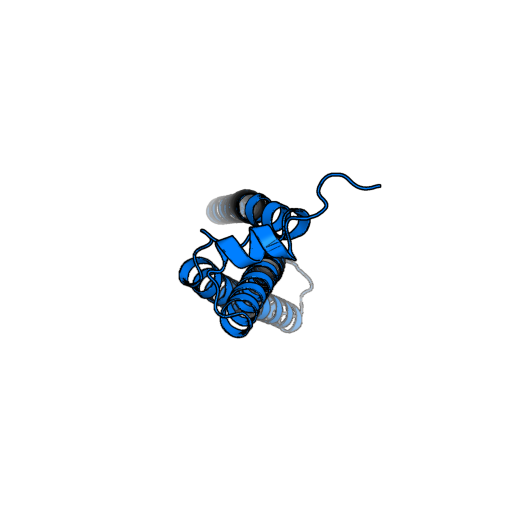56.28 84 TRP A C 1
ATOM 631 O O . TRP A 1 84 ? 20.780 5.539 -24.240 1.00 56.28 84 TRP A O 1
ATOM 641 N N . ASN A 1 85 ? 20.428 3.330 -24.328 1.00 57.75 85 ASN A N 1
ATOM 642 C CA . ASN A 1 85 ? 19.340 3.452 -25.295 1.00 57.75 85 ASN A CA 1
ATOM 643 C C . ASN A 1 85 ? 18.164 4.181 -24.624 1.00 57.75 85 ASN A C 1
ATOM 645 O O . ASN A 1 85 ? 17.802 3.847 -23.495 1.00 57.75 85 ASN A O 1
ATOM 649 N N . ALA A 1 86 ? 17.535 5.139 -25.310 1.00 52.78 86 ALA A N 1
ATOM 650 C CA . ALA A 1 86 ? 16.424 5.935 -24.772 1.00 52.78 86 ALA A CA 1
ATOM 651 C C . ALA A 1 86 ? 15.273 5.072 -24.199 1.00 52.78 86 ALA A C 1
ATOM 653 O O . ALA A 1 86 ? 14.673 5.426 -23.183 1.00 52.78 86 ALA A O 1
ATOM 654 N N . GLY A 1 87 ? 15.041 3.880 -24.767 1.00 56.84 87 GLY A N 1
ATOM 655 C CA . GLY A 1 87 ? 14.071 2.899 -24.257 1.00 56.84 87 GLY A CA 1
ATOM 656 C C . GLY A 1 87 ? 14.433 2.233 -22.916 1.00 56.84 87 GLY A C 1
ATOM 657 O O . GLY A 1 87 ? 13.548 1.753 -22.209 1.00 56.84 87 GLY A O 1
ATOM 658 N N . ALA A 1 88 ? 15.707 2.230 -22.511 1.00 62.00 88 ALA A N 1
ATOM 659 C CA . ALA A 1 88 ? 16.116 1.748 -21.188 1.00 62.00 88 ALA A CA 1
ATOM 660 C C . ALA A 1 88 ? 15.756 2.760 -20.085 1.00 62.00 88 ALA A C 1
ATOM 662 O O . ALA A 1 88 ? 15.385 2.365 -18.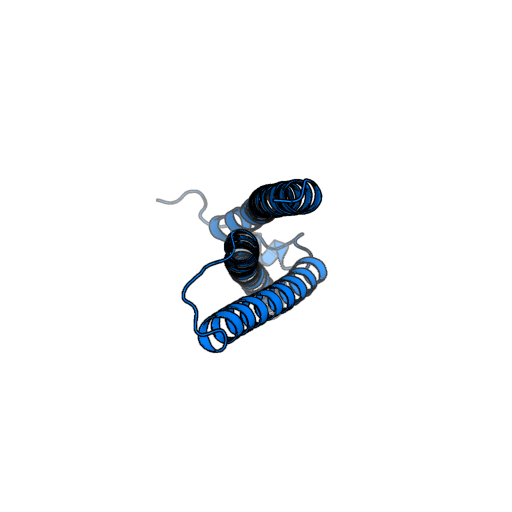980 1.00 62.00 88 ALA A O 1
ATOM 663 N N . GLY A 1 89 ? 15.796 4.062 -20.396 1.00 62.19 89 GLY A N 1
ATOM 664 C CA . GLY A 1 89 ? 15.430 5.131 -19.464 1.00 62.19 89 GLY A CA 1
ATOM 665 C C . GLY A 1 89 ? 13.939 5.143 -19.112 1.00 62.19 89 GLY A C 1
ATOM 666 O O . GLY A 1 89 ? 13.586 5.245 -17.936 1.00 62.19 89 GLY A O 1
ATOM 667 N N . SER A 1 90 ? 13.055 4.975 -20.102 1.00 66.56 90 SER A N 1
ATOM 668 C CA . SER A 1 90 ? 11.601 4.897 -19.869 1.00 66.56 90 SER A CA 1
ATOM 669 C C . SER A 1 90 ? 11.208 3.659 -19.055 1.00 66.56 90 SER A C 1
ATOM 671 O O . SER A 1 90 ? 10.383 3.759 -18.141 1.00 66.56 90 SER A O 1
ATOM 673 N N . THR A 1 91 ? 11.861 2.524 -19.325 1.00 72.06 91 THR A N 1
ATOM 674 C CA . THR A 1 91 ? 11.678 1.259 -18.598 1.00 72.06 91 THR A CA 1
ATOM 675 C C . THR A 1 91 ? 12.160 1.361 -17.147 1.00 72.06 91 THR A C 1
ATOM 677 O O . THR A 1 91 ? 11.441 0.968 -16.227 1.00 72.06 91 THR A O 1
ATOM 680 N N . MET A 1 92 ? 13.328 1.973 -16.912 1.00 77.88 92 MET A N 1
ATOM 681 C CA . MET A 1 92 ? 13.827 2.249 -15.559 1.00 77.88 92 MET A CA 1
ATOM 682 C C . MET A 1 92 ? 12.861 3.146 -14.774 1.00 77.88 92 MET A C 1
ATOM 684 O O . MET A 1 92 ? 12.522 2.842 -13.632 1.00 77.88 92 MET A O 1
ATOM 688 N N . GLY A 1 93 ? 12.369 4.228 -15.390 1.00 76.69 93 GLY A N 1
ATOM 689 C CA . GLY A 1 93 ? 11.411 5.142 -14.758 1.00 76.69 93 GLY A CA 1
ATOM 690 C C . GLY A 1 93 ? 10.109 4.452 -14.334 1.00 76.69 93 GLY A C 1
ATOM 691 O O . GLY A 1 93 ? 9.578 4.724 -13.253 1.00 76.69 93 GLY A O 1
ATOM 692 N N . LEU A 1 94 ? 9.626 3.513 -15.149 1.00 80.12 94 LEU A N 1
ATOM 693 C CA . LEU A 1 94 ? 8.448 2.700 -14.856 1.00 80.12 94 LEU A CA 1
ATOM 694 C C . LEU A 1 94 ? 8.685 1.763 -13.660 1.00 80.12 94 LEU A C 1
ATOM 696 O O . LEU A 1 94 ? 7.877 1.756 -12.730 1.00 80.12 94 LEU A O 1
ATOM 700 N N . PHE A 1 95 ? 9.811 1.044 -13.611 1.00 84.12 95 PHE A N 1
ATOM 701 C CA . PHE A 1 95 ? 10.125 0.188 -12.462 1.00 84.12 95 PHE A CA 1
ATOM 702 C C . PHE A 1 95 ? 10.353 0.980 -11.171 1.00 84.12 95 PHE A C 1
ATOM 704 O O . PHE A 1 95 ? 9.851 0.585 -10.121 1.00 84.12 95 PHE A O 1
ATOM 711 N N . VAL A 1 96 ? 11.028 2.130 -11.227 1.00 83.81 96 VAL A N 1
ATOM 712 C CA . VAL A 1 96 ? 11.221 3.001 -10.052 1.00 83.81 96 VAL A CA 1
ATOM 713 C C . VAL A 1 96 ? 9.887 3.548 -9.533 1.00 83.81 96 VAL A C 1
ATOM 715 O O . VAL A 1 96 ? 9.666 3.613 -8.319 1.00 83.81 96 VAL A O 1
ATOM 718 N N . THR A 1 97 ? 8.963 3.885 -10.434 1.00 84.06 97 THR A N 1
ATOM 719 C CA . THR A 1 97 ? 7.604 4.308 -10.069 1.00 84.06 97 THR A CA 1
ATOM 720 C C . THR A 1 97 ? 6.854 3.172 -9.379 1.00 84.06 97 THR A C 1
ATOM 722 O O . THR A 1 97 ? 6.307 3.376 -8.293 1.00 84.06 97 THR A O 1
ATOM 725 N N . PHE A 1 98 ? 6.883 1.959 -9.942 1.00 85.12 98 PHE A N 1
ATOM 726 C CA . PHE A 1 98 ? 6.273 0.792 -9.306 1.00 85.12 98 PHE A CA 1
ATOM 727 C C . PHE A 1 98 ? 6.903 0.472 -7.949 1.00 85.12 98 PHE A C 1
ATOM 729 O O . PHE A 1 98 ? 6.164 0.214 -7.002 1.00 85.12 98 PHE A O 1
ATOM 736 N N . LEU A 1 99 ? 8.228 0.541 -7.809 1.00 89.19 99 LEU A N 1
ATOM 737 C CA . LEU A 1 99 ? 8.906 0.362 -6.523 1.00 89.19 99 LEU A CA 1
ATOM 738 C C . LEU A 1 99 ? 8.400 1.359 -5.482 1.00 89.19 99 LEU A C 1
ATOM 740 O O . LEU A 1 99 ? 8.014 0.969 -4.382 1.00 89.19 99 LEU A O 1
ATOM 744 N N . THR A 1 100 ? 8.365 2.640 -5.837 1.00 86.50 100 THR A N 1
ATOM 745 C CA . THR A 1 100 ? 7.960 3.705 -4.916 1.00 86.50 100 THR A CA 1
ATOM 746 C C . THR A 1 100 ? 6.515 3.500 -4.467 1.00 86.50 100 THR A C 1
ATOM 748 O O . THR A 1 100 ? 6.225 3.419 -3.275 1.00 86.50 100 THR A O 1
ATOM 751 N N . VAL A 1 101 ? 5.602 3.336 -5.419 1.00 88.50 101 VAL A N 1
ATOM 752 C CA . VAL A 1 101 ? 4.155 3.296 -5.167 1.00 88.50 101 VAL A CA 1
ATOM 753 C C . VAL A 1 101 ? 3.749 2.048 -4.410 1.00 88.50 101 VAL A C 1
ATOM 755 O O . VAL A 1 101 ? 2.959 2.125 -3.468 1.00 88.50 101 VAL A O 1
ATOM 758 N N . ASN A 1 102 ? 4.316 0.901 -4.774 1.00 88.88 102 ASN A N 1
ATOM 759 C CA . ASN A 1 102 ? 4.021 -0.337 -4.075 1.00 88.88 102 ASN A CA 1
ATOM 760 C C . ASN A 1 102 ? 4.648 -0.360 -2.676 1.00 88.88 102 ASN A C 1
ATOM 762 O O . ASN A 1 102 ? 4.013 -0.864 -1.756 1.00 88.88 102 ASN A O 1
ATOM 766 N N . CYS A 1 103 ? 5.816 0.260 -2.468 1.00 89.25 103 CYS A N 1
ATOM 767 C CA . CYS A 1 103 ? 6.390 0.427 -1.130 1.00 89.25 103 CYS A CA 1
ATOM 768 C C . CYS A 1 103 ? 5.471 1.265 -0.220 1.00 89.25 103 CYS A C 1
ATOM 770 O O . CYS A 1 103 ? 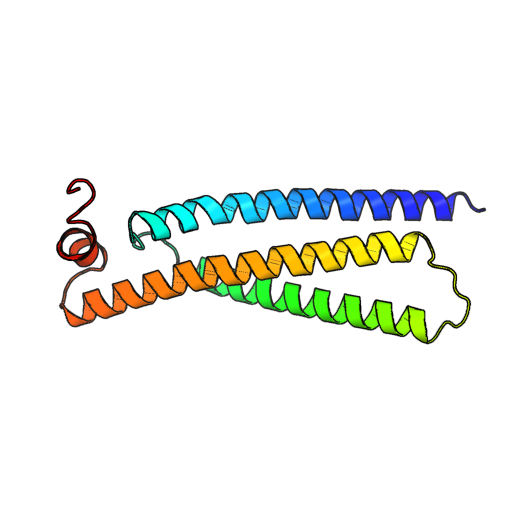5.115 0.829 0.878 1.00 89.25 103 CYS A O 1
ATOM 772 N N . PHE A 1 104 ? 5.007 2.426 -0.700 1.00 89.50 104 PHE A N 1
ATOM 773 C CA . PHE A 1 104 ? 4.042 3.255 0.033 1.00 89.50 104 PHE A CA 1
ATOM 774 C C . PHE A 1 104 ? 2.723 2.523 0.289 1.00 89.50 104 PHE A C 1
ATOM 776 O O . PHE A 1 104 ? 2.182 2.605 1.391 1.00 89.50 104 PHE A O 1
ATOM 783 N N . SER A 1 105 ? 2.230 1.775 -0.698 1.00 88.06 105 SER A N 1
ATOM 784 C CA . SER A 1 105 ? 1.006 0.984 -0.563 1.00 88.06 105 SER A CA 1
ATOM 785 C C . SER A 1 105 ? 1.163 -0.077 0.525 1.00 88.06 105 SER A C 1
ATOM 787 O O . SER A 1 105 ? 0.365 -0.111 1.458 1.00 88.06 105 SER A O 1
ATOM 789 N N . VAL A 1 106 ? 2.231 -0.884 0.485 1.00 88.81 106 VAL A N 1
ATOM 790 C CA . VAL A 1 106 ? 2.531 -1.885 1.524 1.00 88.81 106 VAL A CA 1
ATOM 791 C C . VAL A 1 106 ? 2.600 -1.231 2.904 1.00 88.81 106 VAL A C 1
ATOM 793 O O . VAL A 1 106 ? 1.985 -1.740 3.843 1.00 88.81 106 VAL A O 1
ATOM 796 N N . TYR A 1 107 ? 3.282 -0.091 3.036 1.00 89.81 107 TYR A N 1
ATOM 797 C CA . TYR A 1 107 ? 3.375 0.634 4.303 1.00 89.81 107 TYR A CA 1
ATOM 798 C C . TYR A 1 107 ? 1.998 1.068 4.832 1.00 89.81 107 TYR A C 1
ATOM 800 O O . TYR A 1 107 ? 1.646 0.745 5.970 1.00 89.81 107 TYR A O 1
ATOM 808 N N . ILE A 1 108 ? 1.205 1.763 4.008 1.00 89.88 108 ILE A N 1
ATOM 809 C CA . ILE A 1 108 ? -0.117 2.274 4.394 1.00 89.88 108 ILE A CA 1
ATOM 810 C C . ILE A 1 108 ? -1.053 1.123 4.772 1.00 89.88 108 ILE A C 1
ATOM 812 O O . ILE A 1 108 ? -1.679 1.156 5.835 1.00 89.88 108 ILE A O 1
ATOM 816 N N . ASN A 1 109 ? -1.116 0.081 3.946 1.00 89.62 109 ASN A N 1
ATOM 817 C CA . ASN A 1 109 ? -2.008 -1.045 4.195 1.00 89.62 109 ASN A CA 1
ATOM 818 C C . ASN A 1 109 ? -1.614 -1.811 5.457 1.00 89.62 109 ASN A C 1
ATOM 820 O O . ASN A 1 109 ? -2.474 -2.155 6.266 1.00 89.62 109 ASN A O 1
ATOM 824 N N . THR A 1 110 ? -0.312 -2.028 5.665 1.00 89.19 110 THR A N 1
ATOM 825 C CA . THR A 1 110 ? 0.198 -2.690 6.872 1.00 89.19 110 THR A CA 1
ATOM 826 C C . THR A 1 110 ? -0.146 -1.882 8.118 1.00 89.19 110 THR A C 1
ATOM 828 O O . THR A 1 110 ? -0.540 -2.459 9.131 1.00 89.19 110 THR A O 1
ATOM 831 N N . PHE A 1 111 ? -0.043 -0.550 8.058 1.00 90.69 111 PHE A N 1
ATOM 832 C CA . PHE A 1 111 ? -0.428 0.321 9.166 1.00 90.69 111 PHE A CA 1
ATOM 833 C C . PHE A 1 111 ? -1.913 0.167 9.519 1.00 90.69 111 PHE A C 1
ATOM 835 O O . PHE A 1 111 ? -2.241 -0.078 10.683 1.00 90.69 111 PHE A O 1
ATOM 842 N N . VAL A 1 112 ? -2.798 0.257 8.523 1.00 91.00 112 VAL A N 1
ATOM 843 C CA . VAL A 1 112 ? -4.252 0.137 8.711 1.00 91.00 112 VAL A CA 1
ATOM 844 C C . VAL A 1 112 ? -4.628 -1.249 9.242 1.00 91.00 112 VAL A C 1
ATOM 846 O O . VAL A 1 112 ? -5.328 -1.350 10.250 1.00 91.00 112 VAL A O 1
ATOM 849 N N . LEU A 1 113 ? -4.095 -2.320 8.645 1.00 91.00 113 LEU A N 1
ATOM 850 C CA . LEU A 1 113 ? -4.330 -3.696 9.095 1.00 91.00 113 LEU A CA 1
ATOM 851 C C . LEU A 1 113 ? -3.835 -3.934 10.519 1.00 91.00 113 LEU A C 1
ATOM 853 O O . LEU A 1 113 ? -4.511 -4.587 11.313 1.00 91.00 113 LEU A O 1
ATOM 857 N N . LYS A 1 114 ? -2.653 -3.414 10.865 1.00 91.19 114 LYS A N 1
ATOM 858 C CA . LYS A 1 114 ? -2.095 -3.569 12.210 1.00 91.19 114 LYS A CA 1
ATOM 859 C C . LYS A 1 114 ? -2.946 -2.841 13.243 1.00 91.19 114 LYS A C 1
ATOM 861 O O . LYS A 1 114 ? -3.219 -3.418 14.297 1.00 91.19 114 LYS A O 1
ATOM 866 N N . ALA A 1 115 ? -3.383 -1.615 12.949 1.00 90.69 115 ALA A N 1
ATOM 867 C CA . ALA A 1 115 ? -4.291 -0.869 13.816 1.00 90.69 115 ALA A CA 1
ATOM 868 C C . ALA A 1 115 ? -5.602 -1.638 14.019 1.00 90.69 115 ALA A C 1
ATOM 870 O O . ALA A 1 115 ? -6.006 -1.872 15.157 1.00 90.69 115 ALA A O 1
ATOM 871 N N . LYS A 1 116 ? -6.195 -2.137 12.931 1.00 91.00 116 LYS A N 1
ATOM 872 C CA . LYS A 1 116 ? -7.444 -2.892 12.989 1.00 91.00 116 LYS A CA 1
ATOM 873 C C . LYS A 1 116 ? -7.327 -4.186 13.790 1.00 91.00 116 LYS A C 1
ATOM 875 O O . LYS A 1 116 ? -8.083 -4.396 14.734 1.00 91.00 116 LYS A O 1
ATOM 880 N N . ARG A 1 117 ? -6.331 -5.025 13.494 1.00 90.88 117 ARG A N 1
ATOM 881 C CA . ARG A 1 117 ? -6.089 -6.267 14.250 1.00 90.88 117 ARG A CA 1
ATOM 882 C C . ARG A 1 117 ? -5.828 -5.999 15.729 1.00 90.88 117 ARG A C 1
ATOM 884 O O . ARG A 1 117 ? -6.254 -6.780 16.575 1.00 90.88 117 ARG A O 1
ATOM 891 N N . THR A 1 118 ? -5.152 -4.895 16.045 1.00 91.06 118 THR A N 1
ATOM 892 C CA . THR A 1 118 ? -4.921 -4.480 17.433 1.00 91.06 118 THR A CA 1
ATOM 893 C C . THR A 1 118 ? -6.235 -4.117 18.119 1.00 91.06 118 THR A C 1
ATOM 895 O O . THR A 1 118 ? -6.517 -4.663 19.182 1.00 91.06 118 THR A O 1
ATOM 898 N N . ASN A 1 119 ? -7.066 -3.281 17.497 1.00 89.44 119 ASN A N 1
ATOM 899 C CA . ASN A 1 119 ? -8.363 -2.882 18.044 1.00 89.44 119 ASN A CA 1
ATOM 900 C C . ASN A 1 119 ? -9.306 -4.078 18.217 1.00 89.44 119 ASN A C 1
ATOM 902 O O . ASN A 1 119 ? -9.892 -4.241 19.282 1.00 89.44 119 ASN A O 1
ATOM 906 N N . MET A 1 120 ? -9.385 -4.973 17.228 1.00 91.50 120 MET A N 1
ATOM 907 C CA . MET A 1 120 ? -10.171 -6.205 17.330 1.00 91.50 120 MET A CA 1
ATOM 908 C C . MET A 1 120 ? -9.691 -7.117 18.464 1.00 91.50 120 MET A C 1
ATOM 910 O O . MET A 1 120 ? -10.511 -7.706 19.167 1.00 91.50 120 MET A O 1
ATOM 914 N N . ARG A 1 121 ? -8.372 -7.254 18.653 1.00 94.06 121 ARG A N 1
ATOM 915 C CA . ARG A 1 121 ? -7.807 -8.051 19.750 1.00 94.06 121 ARG A CA 1
ATOM 916 C C . ARG A 1 121 ? -8.160 -7.442 21.107 1.00 94.06 121 ARG A C 1
ATOM 918 O O . ARG A 1 121 ? -8.644 -8.160 21.973 1.00 94.06 121 ARG A O 1
ATOM 925 N N . LEU A 1 122 ? -7.963 -6.135 21.274 1.00 90.88 122 LEU A N 1
ATOM 926 C CA . LEU A 1 122 ? -8.243 -5.437 22.532 1.00 90.88 122 LEU A CA 1
ATOM 927 C C . LEU A 1 122 ? -9.744 -5.417 22.858 1.00 90.88 122 LEU A C 1
ATOM 929 O O . LEU A 1 122 ? -10.118 -5.616 24.010 1.00 90.88 122 LEU A O 1
ATOM 933 N N . ALA A 1 123 ? -10.608 -5.261 21.852 1.00 90.62 123 ALA A N 1
ATOM 934 C CA . ALA A 1 123 ? -12.054 -5.379 22.014 1.00 90.62 123 ALA A CA 1
ATOM 935 C C . ALA A 1 123 ? -12.457 -6.783 22.497 1.00 90.62 123 ALA A C 1
ATOM 937 O O . ALA A 1 123 ? -13.211 -6.913 23.462 1.00 90.62 123 ALA A O 1
ATOM 938 N N . LYS A 1 124 ? -11.875 -7.839 21.902 1.00 93.12 124 LYS A N 1
ATOM 939 C CA . LYS A 1 124 ? -12.077 -9.230 22.345 1.00 93.12 124 LYS A CA 1
ATOM 940 C C . LYS A 1 124 ? -11.599 -9.467 23.776 1.00 93.12 124 LYS A C 1
ATOM 942 O O . LYS A 1 124 ? -12.316 -10.096 24.545 1.00 93.12 124 LYS A O 1
ATOM 947 N N . GLU A 1 125 ? -10.435 -8.942 24.154 1.00 94.44 125 GLU A N 1
ATOM 948 C CA . GLU A 1 125 ? -9.903 -9.040 25.526 1.00 94.44 125 GLU A CA 1
ATOM 949 C C . GLU A 1 125 ? -10.802 -8.350 26.562 1.00 94.44 125 GLU A C 1
ATOM 951 O O . GLU A 1 125 ? -10.803 -8.723 27.733 1.00 94.44 125 GLU A O 1
ATOM 956 N N . LYS A 1 126 ? -11.586 -7.358 26.134 1.00 91.56 126 LYS A N 1
ATOM 957 C CA . LYS A 1 126 ? -12.565 -6.649 26.963 1.00 91.56 126 LYS A CA 1
ATOM 958 C C . LYS A 1 126 ? -13.992 -7.194 26.835 1.00 91.56 126 LYS A C 1
ATOM 960 O O . LYS A 1 126 ? -14.888 -6.655 27.476 1.00 91.56 126 LYS A O 1
ATOM 965 N N . GLY A 1 127 ? -14.212 -8.240 26.036 1.00 93.12 127 GLY A N 1
ATOM 966 C CA . GLY A 1 127 ? -15.532 -8.844 25.837 1.00 93.12 127 GLY A CA 1
ATOM 967 C C . GLY A 1 127 ? -16.549 -7.922 25.157 1.00 93.12 127 GLY A C 1
ATOM 968 O O . GLY A 1 127 ? -17.741 -8.046 25.416 1.00 93.12 127 GLY A O 1
ATOM 969 N N . MET A 1 128 ? -16.099 -6.989 24.314 1.00 92.75 128 MET A N 1
ATOM 970 C CA . MET A 1 128 ? -16.948 -5.993 23.645 1.00 92.75 128 MET A CA 1
ATOM 971 C C . MET A 1 128 ? -16.737 -5.976 22.130 1.00 92.75 128 MET A C 1
ATOM 973 O O . MET A 1 128 ? -15.768 -6.543 21.616 1.00 92.75 128 MET A O 1
ATOM 977 N N . SER A 1 129 ? -17.646 -5.326 21.399 1.00 89.94 129 SER A N 1
ATOM 978 C CA . SER A 1 129 ? -17.473 -5.131 19.959 1.00 89.94 129 SER A CA 1
ATOM 979 C C . SER A 1 129 ? -16.356 -4.120 19.666 1.00 89.94 129 SER A C 1
ATOM 981 O O . SER A 1 129 ? -16.016 -3.281 20.501 1.00 89.94 129 SER A O 1
ATOM 983 N N . GLU A 1 130 ? -15.774 -4.174 18.464 1.00 87.44 130 GLU A N 1
ATOM 984 C CA . GLU A 1 130 ? -14.741 -3.214 18.034 1.00 87.44 130 GLU A CA 1
ATOM 985 C C . GLU A 1 130 ? -15.250 -1.764 18.079 1.00 87.44 130 GLU A C 1
ATOM 987 O O . GLU A 1 130 ? -14.506 -0.852 18.443 1.00 87.44 130 GLU A O 1
ATOM 992 N N . LYS A 1 131 ? -16.531 -1.558 17.746 1.00 89.56 131 LYS A N 1
ATOM 993 C CA . LYS A 1 131 ? -17.176 -0.246 17.799 1.00 89.56 131 LYS A CA 1
ATOM 994 C C . LYS A 1 131 ? -17.296 0.251 19.239 1.00 89.56 131 LYS A C 1
ATOM 996 O O . LYS A 1 131 ? -16.864 1.365 19.520 1.00 89.56 131 LYS A O 1
ATOM 1001 N N . ASP A 1 132 ? -17.802 -0.581 20.148 1.00 88.94 132 ASP A N 1
ATOM 1002 C CA . ASP A 1 132 ? -17.966 -0.203 21.560 1.00 88.94 132 ASP A CA 1
ATOM 1003 C C . ASP A 1 132 ? -16.609 0.055 22.225 1.00 88.94 132 ASP A C 1
ATOM 1005 O O . ASP A 1 132 ? -16.453 1.002 22.998 1.00 88.94 132 ASP A O 1
ATOM 1009 N N . TYR A 1 133 ? -15.596 -0.744 21.870 1.00 88.31 133 TYR A N 1
ATOM 1010 C CA . TYR A 1 133 ? -14.218 -0.526 22.297 1.00 88.31 133 TYR A CA 1
ATOM 1011 C C . TYR A 1 133 ? -13.697 0.835 21.838 1.00 88.31 133 TYR A C 1
ATOM 1013 O O . TYR A 1 133 ? -13.119 1.580 22.632 1.00 88.31 133 TYR A O 1
ATOM 1021 N N . TRP A 1 134 ? -13.926 1.183 20.570 1.00 89.06 134 TRP A N 1
ATOM 1022 C CA . TRP A 1 134 ? -13.528 2.481 20.047 1.00 89.06 134 TRP A CA 1
ATOM 1023 C C . TRP A 1 134 ? -14.239 3.622 20.780 1.00 89.06 134 TRP A C 1
ATOM 1025 O O . TRP A 1 134 ? -13.568 4.536 21.250 1.00 89.06 134 TRP A O 1
ATOM 1035 N N . GLU A 1 135 ? -15.560 3.555 20.952 1.00 87.75 135 GLU A N 1
ATOM 1036 C CA . GLU A 1 135 ? -16.342 4.600 21.627 1.00 87.75 135 GLU A CA 1
ATOM 1037 C C . GLU A 1 135 ? -15.953 4.782 23.101 1.00 87.75 135 GLU A C 1
ATOM 1039 O O . GLU A 1 135 ? -15.947 5.910 23.594 1.00 87.75 135 GLU A O 1
ATOM 1044 N N . THR A 1 136 ? -15.576 3.698 23.781 1.00 83.81 136 THR A N 1
ATOM 1045 C CA . THR A 1 136 ? -15.289 3.695 25.223 1.00 83.81 136 THR A CA 1
ATOM 1046 C C . THR A 1 136 ? -13.826 4.014 25.547 1.00 83.81 136 THR A C 1
ATOM 1048 O O . THR A 1 136 ? -13.557 4.696 26.533 1.00 83.81 136 THR A O 1
ATOM 1051 N N . TYR A 1 137 ? -12.869 3.536 24.741 1.00 82.19 137 TYR A N 1
ATOM 1052 C CA . TYR A 1 137 ? -11.435 3.588 25.075 1.00 82.19 137 TYR A CA 1
ATOM 1053 C C . TYR A 1 137 ? -10.569 4.398 24.107 1.00 82.19 137 TYR A C 1
ATOM 1055 O O . TYR A 1 137 ? -9.494 4.841 24.507 1.00 82.19 137 TYR A O 1
ATOM 1063 N N . LEU A 1 138 ? -10.989 4.592 22.851 1.00 79.50 138 LEU A N 1
ATOM 1064 C CA . LEU A 1 138 ? -10.175 5.278 21.832 1.00 79.50 138 LEU A CA 1
ATOM 1065 C C . LEU A 1 138 ? -10.710 6.664 21.456 1.00 79.50 138 LEU A C 1
ATOM 1067 O O . LEU A 1 138 ? -9.931 7.582 21.215 1.00 79.50 138 LEU A O 1
ATOM 1071 N N . LYS A 1 139 ? -12.034 6.822 21.427 1.00 76.94 139 LYS A N 1
ATOM 1072 C CA . LYS A 1 139 ? -12.753 8.075 21.192 1.00 76.94 139 LYS A CA 1
ATOM 1073 C C . LYS A 1 139 ? -12.635 9.126 22.312 1.00 76.94 139 LYS A C 1
ATOM 1075 O O . LYS A 1 139 ? -12.775 10.300 21.960 1.00 76.94 139 LYS A O 1
ATOM 1080 N N . PRO A 1 140 ? -12.417 8.821 23.616 1.00 54.50 140 PRO A N 1
ATOM 1081 C CA . PRO A 1 140 ? -12.458 9.866 24.636 1.00 54.50 140 PRO A CA 1
ATOM 1082 C C . PRO A 1 140 ? -11.244 10.798 24.490 1.00 54.50 140 PRO A C 1
ATOM 1084 O O . PRO A 1 140 ? -10.166 10.509 25.001 1.00 54.50 140 PRO A O 1
ATOM 1087 N N . GLY A 1 141 ? -11.403 11.908 23.754 1.00 50.25 141 GLY A N 1
ATOM 1088 C CA . GLY A 1 141 ? -10.344 12.908 23.603 1.00 50.25 141 GLY A CA 1
ATOM 1089 C C . GLY A 1 141 ? -10.318 13.792 22.352 1.00 50.25 141 GLY A C 1
ATOM 1090 O O . GLY A 1 141 ? -9.375 14.567 22.236 1.00 50.25 141 GLY A O 1
ATOM 1091 N N . THR A 1 142 ? -11.298 13.784 21.436 1.00 48.69 142 THR A N 1
ATOM 1092 C CA . THR A 1 142 ? -11.310 14.791 20.343 1.00 48.69 142 THR A CA 1
ATOM 1093 C C . THR A 1 142 ? -11.502 16.249 20.804 1.00 48.69 142 THR A C 1
ATOM 1095 O O . THR A 1 142 ? -11.425 17.138 19.966 1.00 48.69 142 THR A O 1
ATOM 1098 N N . THR A 1 143 ? -11.645 16.526 22.107 1.00 44.41 143 THR A N 1
ATOM 1099 C CA . THR A 1 143 ? -11.450 17.862 22.711 1.00 44.41 143 THR A CA 1
ATOM 1100 C C . THR A 1 143 ? -11.027 17.750 24.182 1.00 44.41 143 THR A C 1
ATOM 1102 O O . THR A 1 143 ? -11.880 17.753 25.065 1.00 44.41 143 THR A O 1
ATOM 1105 N N . ALA A 1 144 ? -9.724 17.647 24.459 1.00 40.38 144 ALA A N 1
ATOM 1106 C CA . ALA A 1 144 ? -9.121 18.109 25.718 1.00 40.38 144 ALA A CA 1
ATOM 1107 C C . ALA A 1 144 ? -7.597 18.273 25.563 1.00 40.38 144 ALA A C 1
ATOM 1109 O O . ALA A 1 144 ? -6.821 17.443 26.037 1.00 40.38 144 ALA A O 1
ATOM 1110 N N . LYS A 1 145 ? -7.185 19.332 24.861 1.00 35.91 145 LYS A N 1
ATOM 1111 C CA . LYS A 1 145 ? -6.093 20.249 25.227 1.00 35.91 145 LYS A CA 1
ATOM 1112 C C . LYS A 1 145 ? -6.073 21.421 24.257 1.00 35.91 145 LYS A C 1
ATOM 1114 O O . LYS A 1 145 ? -6.151 21.157 23.038 1.00 35.91 145 LYS A O 1
#

pLDDT: mean 79.97, std 13.12, range [35.91, 94.44]

Secondary structure (DSSP, 8-state):
--HHHHHHHHHHHHHHHHHHHHHHHHHHHHHHHHHHHHHH---TT--HH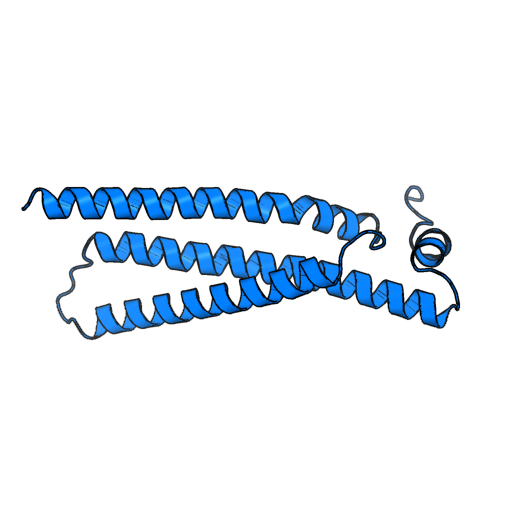HHHHHHHHHHHHHHHHHHHHHHHHHHHHHS-S----HHHHHHHHHHHHHHHHHHHHHHHHHHHHHHHHHHHHHHHHTTS-HHHHIIIIISTTTT--

Organism: NCBI:txid1494318

Sequence (145 aa):
MSTANTAAEVLGHLSTGLSVIAAIILIGALLPPYFDVKRSKMTFGISDEFFLYFSFGAAFMWLNAFLGVIELIYSCSIKSGGSWNAGAGSTMGLFVTFLTVNCFSVYINTFVLKAKRTNMRLAKEKGMSEKDYWETYLKPGTTAK

Radius of gyration: 21.84 Å; chains: 1; bounding box: 48×30×66 Å